Protein AF-A0A519KNU9-F1 (afdb_monomer)

Secondary structure (DSSP, 8-state):
--------S---SSEE-TTS-EEE--S---------HHHHHHHHHHHHHHHHHHHHHHHHHHHHHHH--

Nearest PDB structures (foldseek):
  7d5s-assembly1_5D  TM=5.274E-01  e=5.998E+00  Saccharomyces cerevisiae S288C

Sequence (69 aa):
MTAQPEKRAFFFDTEFDSVGDVIQATAWRPTKRAWTQAEVEALVAQAALEARETALAEVASIQAMALSS

Solvent-accessible surface area (backbone atoms only — not comparable to full-atom values): 4502 Å² total; per-residue (Å²): 136,85,82,75,83,72,86,70,92,76,85,66,67,57,39,61,50,98,89,64,50,79,77,38,73,51,86,78,69,77,80,73,82,73,74,49,70,68,56,51,52,51,52,52,54,49,51,55,51,53,53,50,52,50,54,51,51,52,52,53,50,54,51,51,56,64,74,73,108

Radius of gyration: 26.98 Å; Cα contacts (8 Å, |Δi|>4): 20; chains: 1; bounding box: 42×30×79 Å

Foldseek 3Di:
DPDDPDPDPDDDQWDADPVGHTPHHHPDDPPPPDDDPVNVVVVVVVVVVVVVVVVVVVVVVVVVVVVVD

Mean predicted aligned error: 12.71 Å

pLDDT: mean 85.57, std 14.58, range [35.28, 98.44]

Structure (mmCIF, N/CA/C/O backbone):
data_AF-A0A519KNU9-F1
#
_entry.id   AF-A0A519KNU9-F1
#
loop_
_atom_site.group_PDB
_atom_site.id
_atom_site.type_symbol
_atom_site.label_atom_id
_atom_site.label_alt_id
_atom_site.label_comp_id
_atom_site.label_asym_id
_atom_site.label_entity_id
_atom_site.label_seq_id
_atom_site.pdbx_PDB_ins_code
_atom_site.Cartn_x
_atom_site.Cartn_y
_atom_site.Cartn_z
_atom_site.occupancy
_atom_site.B_iso_or_equiv
_atom_site.auth_seq_id
_atom_site.auth_comp_id
_atom_site.auth_asym_id
_atom_site.auth_atom_id
_atom_site.pdbx_PDB_model_num
ATOM 1 N N . MET A 1 1 ? 10.497 12.082 -54.293 1.00 35.28 1 MET A N 1
ATOM 2 C CA . MET A 1 1 ? 10.202 13.064 -53.230 1.00 35.28 1 MET A CA 1
ATOM 3 C C . MET A 1 1 ? 10.881 12.619 -51.950 1.00 35.28 1 MET A C 1
ATOM 5 O O . MET A 1 1 ? 10.478 11.616 -51.383 1.00 35.28 1 MET A O 1
ATOM 9 N N . THR A 1 2 ? 11.928 13.315 -51.521 1.00 41.38 2 THR 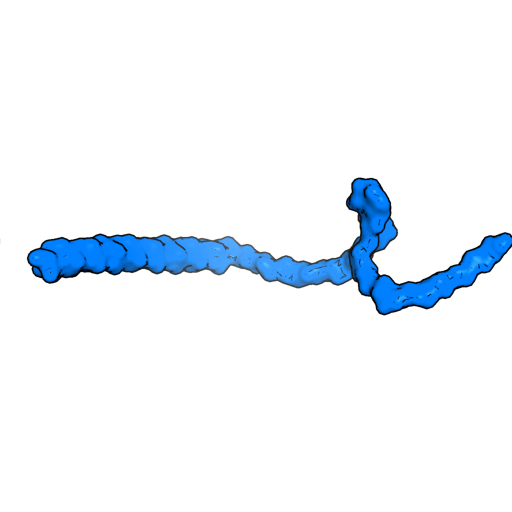A N 1
ATOM 10 C CA . THR A 1 2 ? 12.501 13.163 -50.178 1.00 41.38 2 THR A CA 1
ATOM 11 C C . THR A 1 2 ? 11.641 13.971 -49.209 1.00 41.38 2 THR A C 1
ATOM 13 O O . THR A 1 2 ? 11.605 15.197 -49.317 1.00 41.38 2 THR A O 1
ATOM 16 N N . ALA A 1 3 ? 10.900 13.297 -48.327 1.00 53.81 3 ALA A N 1
ATOM 17 C CA . ALA A 1 3 ? 10.105 13.954 -47.294 1.00 53.81 3 ALA A CA 1
ATOM 18 C C . ALA A 1 3 ? 11.044 14.709 -46.340 1.00 53.81 3 ALA A C 1
ATOM 20 O O . ALA A 1 3 ? 11.973 14.123 -45.783 1.00 53.81 3 ALA A O 1
ATOM 21 N N . GLN A 1 4 ? 10.846 16.021 -46.208 1.00 53.53 4 GLN A N 1
ATOM 22 C CA . GLN A 1 4 ? 11.554 16.816 -45.208 1.00 53.53 4 GLN A CA 1
ATOM 23 C C . GLN A 1 4 ? 11.059 16.412 -43.814 1.00 53.53 4 GLN A C 1
ATOM 25 O O . GLN A 1 4 ? 9.852 16.248 -43.642 1.00 53.53 4 GLN A O 1
ATOM 30 N N . PRO A 1 5 ? 11.950 16.269 -42.817 1.00 58.78 5 PRO A N 1
ATOM 31 C CA . PRO A 1 5 ? 11.526 15.984 -41.459 1.00 58.78 5 PRO A CA 1
ATOM 32 C C . PRO A 1 5 ? 10.777 17.202 -40.923 1.00 58.78 5 PRO A C 1
ATOM 34 O O . PRO A 1 5 ? 11.324 18.299 -40.786 1.00 58.78 5 PRO A O 1
ATOM 37 N N . GLU A 1 6 ? 9.495 17.001 -40.669 1.00 65.62 6 GLU A N 1
ATOM 38 C CA . GLU A 1 6 ? 8.606 17.996 -40.093 1.00 65.62 6 GLU A CA 1
ATOM 39 C C . GLU A 1 6 ? 9.167 18.369 -38.718 1.00 65.62 6 GLU A C 1
ATOM 41 O O . GLU A 1 6 ? 9.461 17.493 -37.901 1.00 65.62 6 GLU A O 1
ATOM 46 N N . LYS A 1 7 ? 9.395 19.664 -38.462 1.00 64.56 7 LYS A N 1
ATOM 47 C CA . LYS A 1 7 ? 9.881 20.135 -37.158 1.00 64.56 7 LYS A CA 1
ATOM 48 C C . LYS A 1 7 ? 8.818 19.831 -36.105 1.00 64.56 7 LYS A C 1
ATOM 50 O O . LYS A 1 7 ? 7.882 20.601 -35.910 1.00 64.56 7 LYS A O 1
ATOM 55 N N . ARG A 1 8 ? 8.960 18.684 -35.448 1.00 69.00 8 ARG A N 1
ATOM 56 C CA . ARG A 1 8 ? 8.014 18.189 -34.455 1.00 69.00 8 ARG A CA 1
ATOM 57 C C . ARG A 1 8 ? 8.145 19.018 -33.176 1.00 69.00 8 ARG A C 1
ATOM 59 O O . ARG A 1 8 ? 9.211 19.058 -32.570 1.00 69.00 8 ARG A O 1
ATOM 66 N N . ALA A 1 9 ? 7.066 19.696 -32.785 1.00 75.75 9 ALA A N 1
ATOM 67 C CA . ALA A 1 9 ? 7.046 20.575 -31.610 1.00 75.75 9 ALA A CA 1
ATOM 68 C C . ALA A 1 9 ? 7.110 19.807 -30.276 1.00 75.75 9 ALA A C 1
ATOM 70 O O . ALA A 1 9 ? 7.593 20.3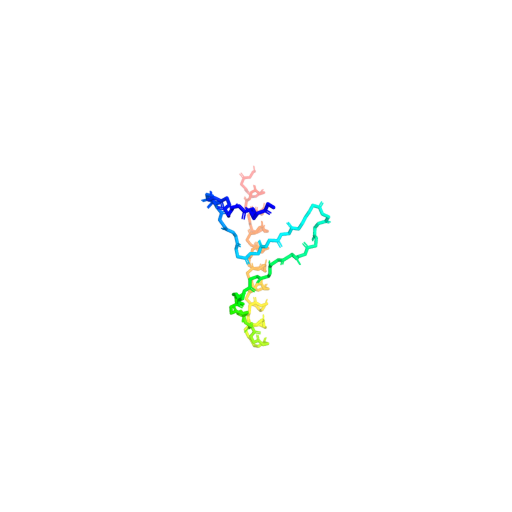42 -29.283 1.00 75.75 9 ALA A O 1
ATOM 71 N N . PHE A 1 10 ? 6.653 18.552 -30.266 1.00 72.62 10 PHE A N 1
ATOM 72 C CA . PHE A 1 10 ? 6.653 17.678 -29.094 1.00 72.62 10 PHE A CA 1
ATOM 73 C C . PHE A 1 10 ? 7.134 16.284 -29.489 1.00 72.62 10 PHE A C 1
ATOM 75 O O . PHE A 1 10 ? 6.598 15.686 -30.425 1.00 72.62 10 PHE A O 1
ATOM 82 N N . PHE A 1 11 ? 8.123 15.762 -28.770 1.00 78.38 11 PHE A N 1
ATOM 83 C CA . PHE A 1 11 ? 8.572 14.380 -28.905 1.00 78.38 11 PHE A CA 1
ATOM 84 C C . PHE A 1 11 ? 8.250 13.621 -27.618 1.00 78.38 11 PHE A C 1
ATOM 86 O O . PHE A 1 11 ? 8.267 14.203 -26.532 1.00 78.38 11 PHE A O 1
ATOM 93 N N . PHE A 1 12 ? 7.943 12.336 -27.754 1.00 82.62 12 PHE A N 1
ATOM 94 C CA . PHE A 1 12 ? 7.712 11.440 -26.628 1.00 82.62 12 PHE A CA 1
ATOM 95 C C . PHE A 1 12 ? 8.728 10.305 -26.696 1.00 82.62 12 PHE A C 1
ATOM 97 O O . PHE A 1 12 ? 9.061 9.829 -27.779 1.00 82.62 12 PHE A O 1
ATOM 104 N N . ASP A 1 13 ? 9.209 9.847 -25.542 1.00 85.75 13 ASP A N 1
ATOM 105 C CA . ASP A 1 13 ? 10.177 8.746 -25.508 1.00 85.75 13 ASP A CA 1
ATOM 106 C C . ASP A 1 13 ? 9.559 7.410 -25.947 1.00 85.75 13 ASP A C 1
ATOM 108 O O . ASP A 1 13 ? 10.275 6.515 -26.391 1.00 85.75 13 ASP A O 1
ATOM 112 N N . THR A 1 14 ? 8.236 7.263 -25.803 1.00 89.00 14 THR A N 1
ATOM 113 C CA . THR A 1 14 ? 7.467 6.122 -26.318 1.00 89.00 14 THR A CA 1
ATOM 114 C C . THR A 1 14 ? 6.381 6.619 -27.261 1.00 89.00 14 THR A C 1
ATOM 116 O O . THR A 1 14 ? 5.619 7.514 -26.898 1.00 89.00 14 THR A O 1
ATOM 119 N N . GLU A 1 15 ? 6.295 6.029 -28.448 1.00 90.00 15 GLU A N 1
ATOM 120 C CA . GLU A 1 15 ? 5.318 6.378 -29.476 1.00 90.00 15 GLU A CA 1
ATOM 121 C C . GLU A 1 15 ? 4.518 5.145 -29.900 1.00 90.00 15 GLU A C 1
ATOM 123 O O . GLU A 1 15 ? 5.061 4.040 -30.002 1.00 90.00 15 GLU A O 1
ATOM 128 N N . PHE A 1 16 ? 3.230 5.365 -30.156 1.00 91.50 16 PHE A N 1
ATOM 129 C CA . PHE A 1 16 ? 2.268 4.349 -30.568 1.00 91.50 16 PHE A CA 1
ATOM 130 C C . PHE A 1 16 ? 1.663 4.733 -31.917 1.00 91.50 16 PHE A C 1
ATOM 132 O O . PHE A 1 16 ? 1.522 5.923 -32.213 1.00 91.50 16 PHE A O 1
ATOM 139 N N . ASP A 1 17 ? 1.299 3.744 -32.724 1.00 90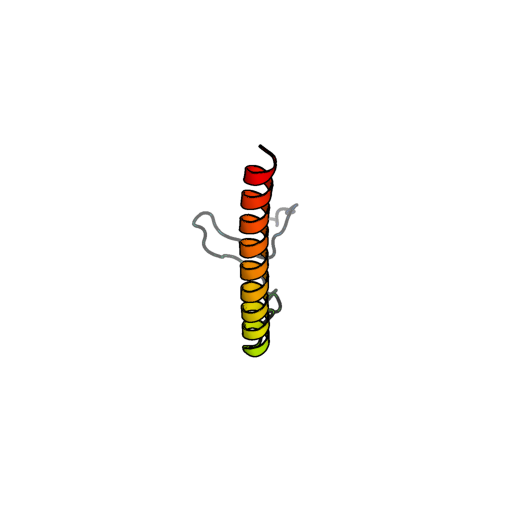.06 17 ASP A N 1
ATOM 140 C CA . ASP A 1 17 ? 0.531 3.979 -33.942 1.00 90.06 17 ASP A CA 1
ATOM 141 C C . ASP A 1 17 ? -0.977 4.142 -33.665 1.00 90.06 17 ASP A C 1
ATOM 143 O O . ASP A 1 17 ? -1.445 4.124 -32.525 1.00 90.06 17 ASP A O 1
ATOM 147 N N . SER A 1 18 ? -1.763 4.318 -34.730 1.00 89.19 18 SER A N 1
ATOM 148 C CA . SER A 1 18 ? -3.220 4.482 -34.643 1.00 89.19 18 SER A CA 1
ATOM 149 C C . SER A 1 18 ? -3.977 3.231 -34.181 1.00 89.19 18 SER A C 1
ATOM 151 O O . SER A 1 18 ? -5.170 3.322 -33.901 1.00 89.19 18 SER A O 1
ATOM 153 N N . VAL A 1 19 ? -3.322 2.070 -34.153 1.00 92.00 19 VAL A N 1
ATOM 154 C CA . VAL A 1 19 ? -3.877 0.788 -33.694 1.00 92.00 19 VAL A CA 1
ATOM 155 C C . VAL A 1 19 ? -3.483 0.525 -32.233 1.00 92.00 19 VAL A C 1
ATOM 157 O O . VAL A 1 19 ? -4.127 -0.271 -31.551 1.00 92.00 19 VAL A O 1
ATOM 160 N N . GLY A 1 20 ? -2.501 1.273 -31.723 1.00 87.19 20 GLY A N 1
ATOM 161 C CA . GLY A 1 20 ? -1.981 1.164 -30.366 1.00 87.19 20 GLY A CA 1
ATOM 162 C C . GLY A 1 20 ? -0.719 0.308 -30.270 1.00 87.19 20 GLY A C 1
ATOM 163 O O . GLY A 1 20 ? -0.303 -0.008 -29.155 1.00 87.19 20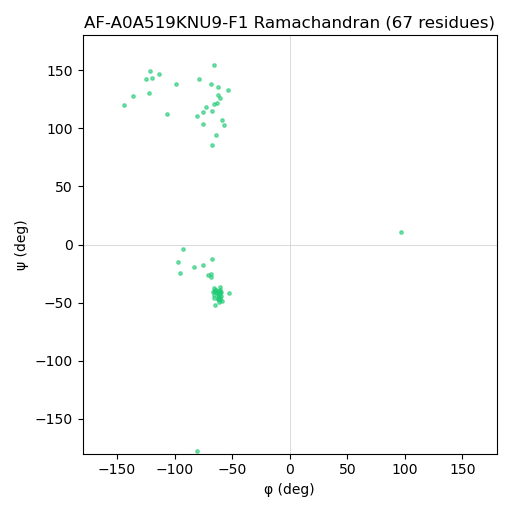 GLY A O 1
ATOM 164 N N . ASP A 1 21 ? -0.098 -0.053 -31.395 1.00 93.44 21 ASP A N 1
ATOM 165 C CA . ASP A 1 21 ? 1.169 -0.778 -31.405 1.00 93.44 21 ASP A CA 1
ATOM 166 C C . ASP A 1 21 ? 2.338 0.176 -31.141 1.00 93.44 21 ASP A C 1
ATOM 168 O O . ASP A 1 21 ? 2.356 1.325 -31.588 1.00 93.44 21 ASP A O 1
ATOM 172 N N . VAL A 1 22 ? 3.341 -0.298 -30.398 1.00 90.00 22 VAL A N 1
ATOM 173 C CA . VAL A 1 22 ? 4.532 0.496 -30.064 1.00 90.00 22 VAL A CA 1
ATOM 174 C C . VAL A 1 22 ? 5.440 0.596 -31.288 1.00 90.00 22 VAL A C 1
ATOM 176 O O . VAL A 1 22 ? 6.048 -0.392 -31.697 1.00 90.00 22 VAL A O 1
ATOM 179 N N . ILE A 1 23 ? 5.597 1.806 -31.821 1.00 91.38 23 ILE A N 1
ATOM 180 C CA . ILE A 1 23 ? 6.494 2.097 -32.953 1.00 91.38 23 ILE A CA 1
ATOM 181 C C . ILE A 1 23 ? 7.864 2.606 -32.499 1.00 91.38 23 ILE A C 1
ATOM 183 O O . ILE A 1 23 ? 8.859 2.433 -33.200 1.00 91.38 23 ILE A O 1
ATOM 187 N N . GLN A 1 24 ? 7.938 3.188 -31.301 1.00 88.25 24 GLN A N 1
ATOM 188 C CA . GLN A 1 24 ? 9.189 3.595 -30.672 1.00 88.25 24 GLN A CA 1
ATOM 189 C C . GLN A 1 24 ? 9.070 3.369 -29.170 1.00 88.25 24 GLN A C 1
ATOM 191 O O . GLN A 1 24 ? 8.188 3.931 -28.532 1.00 88.25 24 GLN A O 1
ATOM 196 N N . ALA A 1 25 ? 9.935 2.536 -28.596 1.00 87.25 25 ALA A N 1
ATOM 197 C CA . ALA A 1 25 ? 9.932 2.253 -27.164 1.00 87.25 25 ALA A CA 1
ATOM 198 C C . ALA A 1 25 ? 10.994 3.086 -26.444 1.00 87.25 25 ALA A C 1
ATOM 200 O O . ALA A 1 25 ? 12.137 3.158 -26.900 1.00 87.25 25 ALA A O 1
ATOM 201 N N . THR A 1 26 ? 10.654 3.632 -25.272 1.00 88.19 26 THR A N 1
ATOM 202 C CA . THR A 1 26 ? 11.652 4.312 -24.442 1.00 88.19 26 THR A CA 1
ATOM 203 C C . THR A 1 26 ? 12.760 3.350 -24.002 1.00 88.19 26 THR A C 1
ATOM 205 O O . THR A 1 26 ? 12.512 2.217 -23.560 1.00 88.19 26 THR A O 1
ATOM 208 N N . ALA A 1 27 ? 14.006 3.818 -24.102 1.00 84.00 27 ALA A N 1
ATOM 209 C CA . ALA A 1 27 ? 15.169 3.149 -23.524 1.00 84.00 27 ALA A CA 1
ATOM 210 C C . ALA A 1 27 ? 15.232 3.332 -21.999 1.00 84.00 27 ALA A C 1
ATOM 212 O O . ALA A 1 27 ? 15.920 2.577 -21.309 1.00 84.00 27 ALA A O 1
ATOM 213 N N . TRP A 1 28 ? 14.499 4.311 -21.460 1.00 80.94 28 TRP A N 1
ATOM 214 C CA . TRP A 1 28 ? 14.410 4.522 -20.028 1.00 80.94 28 TRP A CA 1
ATOM 215 C C . TRP A 1 28 ? 13.694 3.336 -19.382 1.00 80.94 28 TRP A C 1
ATOM 217 O O . TRP A 1 28 ? 12.559 2.980 -19.706 1.00 80.94 28 TRP A O 1
ATOM 227 N N . ARG A 1 29 ? 14.391 2.687 -18.456 1.00 74.69 29 ARG A N 1
ATOM 228 C CA . ARG A 1 29 ? 13.807 1.701 -17.559 1.00 74.69 29 ARG A CA 1
ATOM 229 C C . ARG A 1 29 ? 13.736 2.380 -16.200 1.00 74.69 29 ARG A C 1
ATOM 231 O O . ARG A 1 29 ? 14.802 2.643 -15.640 1.00 74.69 29 ARG A O 1
ATOM 238 N N . PRO A 1 30 ? 12.537 2.688 -15.671 1.00 73.69 30 PRO A N 1
ATOM 239 C CA . PRO A 1 30 ? 12.452 3.138 -14.295 1.00 73.69 30 PRO A CA 1
ATOM 240 C C . PRO A 1 30 ? 13.157 2.096 -13.441 1.00 73.69 30 PRO A C 1
ATOM 242 O O . PRO A 1 30 ? 12.941 0.894 -13.630 1.00 73.69 30 PRO A O 1
ATOM 245 N N . THR A 1 31 ? 14.020 2.546 -12.533 1.00 74.88 31 THR A N 1
ATOM 246 C CA . THR A 1 31 ? 14.604 1.666 -11.530 1.00 74.88 31 THR A CA 1
ATOM 247 C C . THR A 1 31 ? 13.424 1.063 -10.797 1.00 74.88 31 THR A C 1
ATOM 249 O O . THR A 1 31 ? 12.749 1.754 -10.032 1.00 74.88 31 THR A O 1
ATOM 252 N N . LYS A 1 32 ? 13.093 -0.194 -11.105 1.00 65.19 32 LYS A N 1
ATOM 253 C CA . LYS A 1 32 ? 12.036 -0.901 -10.401 1.00 65.19 32 LYS A CA 1
ATOM 254 C C . LYS A 1 32 ? 12.507 -0.884 -8.962 1.00 65.19 32 LYS A C 1
ATOM 256 O O . LYS A 1 32 ? 13.516 -1.513 -8.649 1.00 65.19 32 LYS A O 1
ATOM 261 N N . ARG A 1 33 ? 11.863 -0.072 -8.125 1.00 67.56 33 ARG A N 1
ATOM 262 C CA . ARG A 1 33 ? 12.125 -0.059 -6.695 1.00 67.56 33 ARG A CA 1
ATOM 263 C C . ARG A 1 33 ? 11.613 -1.409 -6.216 1.00 67.56 33 ARG A C 1
ATOM 265 O O . ARG A 1 33 ? 10.429 -1.585 -5.964 1.00 67.56 33 ARG A O 1
ATOM 272 N N . ALA A 1 34 ? 12.479 -2.408 -6.324 1.00 77.12 34 ALA A N 1
ATOM 273 C CA . ALA A 1 34 ? 12.164 -3.774 -5.992 1.00 77.12 34 ALA A CA 1
ATOM 274 C C . ALA A 1 34 ? 12.154 -3.817 -4.474 1.00 77.12 34 ALA A C 1
ATOM 276 O O . ALA A 1 34 ? 13.210 -3.748 -3.852 1.00 77.12 34 ALA A O 1
ATOM 277 N N . TRP A 1 35 ? 10.956 -3.843 -3.896 1.00 82.94 35 TRP A N 1
ATOM 278 C CA . TRP A 1 35 ? 10.823 -4.118 -2.479 1.00 82.94 35 TRP A CA 1
ATOM 279 C C . TRP 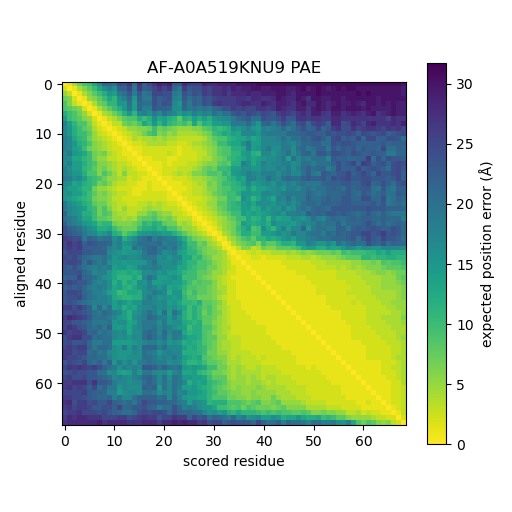A 1 35 ? 11.360 -5.516 -2.217 1.00 82.94 35 TRP A C 1
ATOM 281 O O . TRP A 1 35 ? 11.002 -6.483 -2.896 1.00 82.94 35 TRP A O 1
ATOM 291 N N . THR A 1 36 ? 12.250 -5.606 -1.245 1.00 89.94 36 THR A N 1
ATOM 292 C CA . THR A 1 36 ? 12.659 -6.883 -0.686 1.00 89.94 36 THR A CA 1
ATOM 293 C C . THR A 1 36 ? 11.470 -7.518 0.029 1.00 89.94 36 THR A C 1
ATOM 295 O O . THR A 1 36 ? 10.572 -6.828 0.514 1.00 89.94 36 THR A O 1
ATOM 298 N N . GLN A 1 37 ? 11.474 -8.846 0.132 1.00 90.88 37 GLN A N 1
ATOM 299 C CA . GLN A 1 37 ? 10.452 -9.580 0.879 1.00 90.88 37 GLN A CA 1
ATOM 300 C C . GLN A 1 37 ? 10.296 -9.035 2.313 1.00 90.88 37 GLN A C 1
ATOM 302 O O . GLN A 1 37 ? 9.179 -8.818 2.771 1.00 90.88 37 GLN A O 1
ATOM 307 N N . ALA A 1 38 ? 11.413 -8.718 2.974 1.00 94.62 38 ALA A N 1
ATOM 308 C CA . ALA A 1 38 ? 11.425 -8.160 4.324 1.00 94.62 38 ALA A CA 1
ATOM 309 C C . ALA A 1 38 ? 10.771 -6.768 4.413 1.00 94.62 38 ALA A C 1
ATOM 311 O O . ALA A 1 38 ? 10.056 -6.485 5.370 1.00 94.62 38 ALA A O 1
ATOM 312 N N . GLU A 1 39 ? 10.980 -5.897 3.420 1.00 93.69 39 GLU A N 1
ATOM 313 C CA . GLU A 1 39 ? 10.313 -4.588 3.376 1.00 93.69 39 GLU A CA 1
ATOM 314 C C . GLU A 1 39 ? 8.803 -4.735 3.188 1.00 93.69 39 GLU A C 1
ATOM 316 O O . GLU A 1 39 ? 8.034 -4.022 3.829 1.00 93.69 39 GLU A O 1
ATOM 321 N N . VAL A 1 40 ? 8.370 -5.670 2.338 1.00 95.25 40 VAL A N 1
ATOM 322 C CA . VAL A 1 40 ? 6.941 -5.951 2.148 1.00 95.25 40 VAL A CA 1
ATOM 323 C C . VAL A 1 40 ? 6.323 -6.456 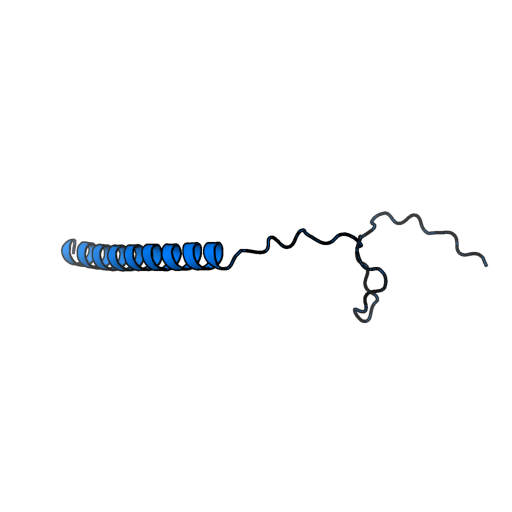3.450 1.00 95.25 40 VAL A C 1
ATOM 325 O O . VAL A 1 40 ? 5.285 -5.951 3.867 1.00 95.25 40 VAL A O 1
ATOM 328 N N . GLU A 1 41 ? 6.970 -7.404 4.123 1.00 97.62 41 GLU A N 1
ATOM 329 C CA . GLU A 1 41 ? 6.501 -7.945 5.402 1.00 97.62 41 GLU A CA 1
ATOM 330 C C . GLU A 1 41 ? 6.415 -6.867 6.488 1.00 97.62 41 GLU A C 1
ATOM 332 O O . GLU A 1 41 ? 5.415 -6.800 7.204 1.00 97.62 41 GLU A O 1
ATOM 337 N N . ALA A 1 42 ? 7.409 -5.977 6.568 1.00 97.50 42 ALA A N 1
ATOM 338 C CA . ALA A 1 42 ? 7.398 -4.853 7.500 1.00 97.50 42 ALA A CA 1
ATOM 339 C C . ALA A 1 42 ? 6.222 -3.898 7.237 1.00 97.50 42 ALA A C 1
ATOM 341 O O . ALA A 1 42 ? 5.512 -3.524 8.171 1.00 97.50 42 ALA A O 1
ATOM 342 N N . LEU A 1 43 ? 5.975 -3.547 5.971 1.00 96.56 43 LEU A N 1
ATOM 343 C CA . LEU A 1 43 ? 4.860 -2.677 5.586 1.00 96.56 43 LEU A CA 1
ATOM 344 C C . LEU A 1 43 ? 3.500 -3.323 5.869 1.00 96.56 43 LEU A C 1
ATOM 346 O O . LEU A 1 43 ? 2.585 -2.651 6.338 1.00 96.56 43 LEU A O 1
ATOM 350 N N . VAL A 1 44 ? 3.361 -4.628 5.626 1.00 98.00 44 VAL A N 1
ATOM 351 C CA . VAL A 1 44 ? 2.125 -5.368 5.924 1.00 98.00 44 VAL A CA 1
ATOM 352 C C . VAL A 1 44 ? 1.872 -5.425 7.431 1.00 98.00 44 VAL A C 1
ATOM 354 O O . VAL A 1 44 ? 0.745 -5.194 7.870 1.00 98.00 44 VAL A O 1
ATOM 357 N N . ALA A 1 45 ? 2.906 -5.691 8.233 1.00 98.12 45 ALA A N 1
ATOM 358 C CA . ALA A 1 45 ? 2.791 -5.697 9.688 1.00 98.12 45 ALA A CA 1
ATOM 359 C C . ALA A 1 45 ? 2.396 -4.316 10.234 1.00 98.12 45 ALA A C 1
ATOM 361 O O . ALA A 1 45 ? 1.520 -4.223 11.096 1.00 98.12 45 ALA A O 1
ATOM 362 N N . GLN A 1 46 ? 2.993 -3.249 9.694 1.00 98.06 46 GLN A N 1
ATOM 363 C CA . GLN A 1 46 ? 2.639 -1.876 10.043 1.00 98.06 46 GLN A CA 1
ATOM 364 C C . GLN A 1 46 ? 1.178 -1.566 9.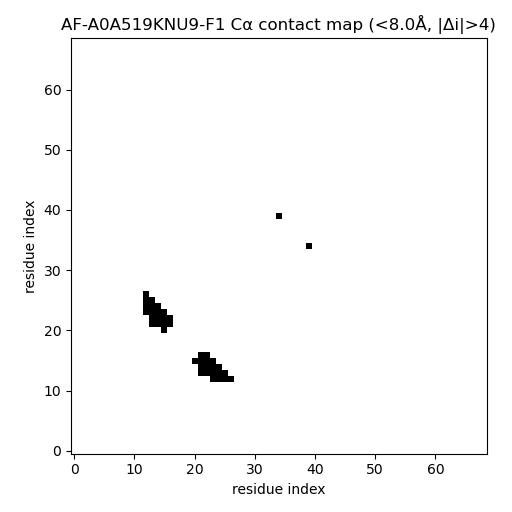691 1.00 98.06 46 GLN A C 1
ATOM 366 O O . GLN A 1 46 ? 0.424 -1.115 10.550 1.00 98.06 46 GLN A O 1
ATOM 371 N N . ALA A 1 47 ? 0.745 -1.877 8.467 1.00 97.69 47 ALA A N 1
ATOM 372 C CA . ALA A 1 47 ? -0.626 -1.625 8.031 1.00 97.69 47 ALA A CA 1
ATOM 373 C C . ALA A 1 47 ? -1.661 -2.376 8.888 1.00 97.69 47 ALA A C 1
ATOM 375 O O . ALA A 1 47 ? -2.728 -1.844 9.192 1.00 97.69 47 ALA A O 1
ATOM 376 N N . ALA A 1 48 ? -1.350 -3.602 9.321 1.00 98.12 48 ALA A N 1
ATOM 377 C CA . ALA A 1 48 ? -2.227 -4.371 10.200 1.00 98.12 48 ALA A CA 1
ATOM 378 C C . ALA A 1 48 ? -2.384 -3.727 11.592 1.00 98.12 48 ALA A C 1
ATOM 380 O O . ALA A 1 48 ? -3.480 -3.744 12.158 1.00 98.12 48 ALA A O 1
ATOM 381 N N . LEU A 1 49 ? -1.307 -3.149 12.136 1.00 98.44 49 LEU A N 1
ATOM 382 C CA . LEU A 1 49 ? -1.345 -2.402 13.394 1.00 98.44 49 LEU A CA 1
ATOM 383 C C . LEU A 1 49 ? -2.210 -1.141 13.253 1.00 98.44 49 LEU A C 1
ATOM 385 O O . LEU A 1 49 ? -3.149 -0.961 14.026 1.00 98.44 49 LEU A O 1
ATOM 389 N N . GLU A 1 50 ? -1.941 -0.323 12.234 1.00 98.31 50 GLU A N 1
ATOM 390 C CA . GLU A 1 50 ? -2.666 0.928 11.974 1.00 98.31 50 GLU A CA 1
ATOM 391 C C . GLU A 1 50 ? -4.166 0.682 11.756 1.00 98.31 50 GLU A C 1
ATOM 393 O O . GLU A 1 50 ? -5.012 1.401 12.294 1.00 98.31 50 GLU A O 1
ATOM 398 N N . ALA A 1 51 ? -4.521 -0.382 11.028 1.00 97.88 51 ALA A N 1
ATOM 399 C CA . ALA A 1 51 ? -5.914 -0.758 10.808 1.00 97.88 51 ALA A CA 1
ATOM 400 C C . ALA A 1 51 ? -6.623 -1.121 12.121 1.00 97.88 51 ALA A C 1
ATOM 402 O O . ALA A 1 51 ? -7.769 -0.729 12.347 1.00 97.88 51 ALA A O 1
ATOM 403 N N . ARG A 1 52 ? -5.938 -1.842 13.017 1.00 97.81 52 ARG A N 1
ATOM 404 C CA . ARG A 1 52 ? -6.483 -2.191 14.333 1.00 97.81 52 ARG A CA 1
ATOM 405 C C . ARG A 1 52 ? -6.685 -0.954 15.203 1.00 97.81 52 ARG A C 1
ATOM 407 O O . 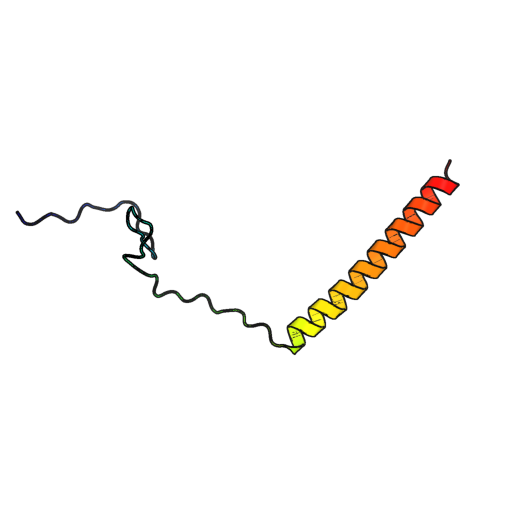ARG A 1 52 ? -7.725 -0.837 15.847 1.00 97.81 52 ARG A O 1
ATOM 414 N N . GLU A 1 53 ? -5.702 -0.062 15.250 1.00 98.31 53 GLU A N 1
ATOM 415 C CA . GLU A 1 53 ? -5.791 1.182 16.020 1.00 98.31 53 GLU A CA 1
ATOM 416 C C . GLU A 1 53 ? -6.937 2.062 15.518 1.00 98.31 53 GLU A C 1
ATOM 418 O O . GLU A 1 53 ? -7.740 2.539 16.320 1.00 98.31 53 GLU A O 1
ATOM 423 N N . THR A 1 54 ? -7.079 2.181 14.197 1.00 98.00 54 THR A N 1
ATOM 424 C CA . THR A 1 54 ? -8.189 2.903 13.558 1.00 98.00 54 THR A CA 1
ATOM 425 C C . THR A 1 54 ? -9.539 2.303 13.956 1.00 98.00 54 THR A C 1
ATOM 427 O O . THR A 1 54 ? -10.410 3.023 14.438 1.00 98.00 54 THR A O 1
ATOM 430 N N . ALA A 1 55 ? -9.698 0.979 13.864 1.00 97.44 55 ALA A N 1
ATOM 431 C CA . ALA A 1 55 ? -10.942 0.309 14.246 1.00 97.44 55 ALA A CA 1
ATOM 432 C C . ALA A 1 55 ? -11.304 0.527 15.729 1.00 97.44 55 ALA A C 1
ATOM 434 O O . ALA A 1 55 ? -12.468 0.732 16.073 1.00 97.44 55 ALA A O 1
ATOM 435 N N . LEU A 1 56 ? -10.313 0.510 16.627 1.00 98.19 56 LEU A N 1
ATOM 436 C CA . LEU A 1 56 ? -10.535 0.797 18.047 1.00 98.19 56 LEU A CA 1
ATOM 437 C C . LEU A 1 56 ? -10.943 2.256 18.281 1.00 98.19 56 LEU A C 1
ATOM 439 O O . LEU A 1 56 ? -11.839 2.514 19.088 1.00 98.19 56 LEU A O 1
ATOM 443 N N . ALA A 1 57 ? -10.320 3.199 17.574 1.00 97.69 57 ALA A N 1
ATOM 444 C CA . ALA A 1 57 ? -10.663 4.615 17.653 1.00 97.69 57 ALA A CA 1
ATOM 445 C C . ALA A 1 57 ? -12.093 4.887 17.156 1.00 97.69 57 ALA A C 1
ATOM 447 O O . ALA A 1 57 ? -12.831 5.640 17.794 1.00 97.69 57 ALA A O 1
ATOM 448 N N . GLU A 1 58 ? -12.516 4.232 16.073 1.00 97.00 58 GLU A N 1
ATOM 449 C CA . GLU A 1 58 ? -13.888 4.314 15.560 1.00 97.00 58 GLU A CA 1
ATOM 450 C C . GLU A 1 58 ? -14.908 3.813 16.589 1.00 97.00 58 GLU A C 1
ATOM 452 O O . GLU A 1 58 ? -15.884 4.505 16.884 1.00 97.00 58 GLU A O 1
ATOM 457 N N . VAL A 1 59 ? -14.661 2.651 17.205 1.00 97.06 59 VAL A N 1
ATOM 458 C CA . VAL A 1 59 ? -15.539 2.110 18.258 1.00 97.06 59 VAL A CA 1
ATOM 459 C C . VAL A 1 59 ? -15.623 3.063 19.450 1.00 97.06 59 VAL A C 1
ATOM 461 O O . VAL A 1 59 ? -16.721 3.342 19.934 1.00 97.06 59 VAL A O 1
ATOM 464 N N . ALA A 1 60 ? -14.487 3.591 19.910 1.00 96.44 60 ALA A N 1
ATOM 465 C CA . ALA A 1 60 ? -14.453 4.549 21.011 1.00 96.44 60 ALA A CA 1
ATOM 466 C C . ALA A 1 60 ? -15.226 5.836 20.673 1.00 96.44 60 ALA A C 1
ATOM 468 O O . ALA A 1 60 ? -15.966 6.351 21.511 1.00 96.44 60 ALA A O 1
ATOM 469 N N . SER A 1 61 ? -15.111 6.324 19.435 1.00 95.38 61 SER A N 1
ATOM 470 C CA . SER A 1 61 ? -15.865 7.482 18.949 1.00 95.38 61 SER A CA 1
ATOM 471 C C . SER A 1 61 ? -17.375 7.228 18.967 1.00 95.38 61 SER A C 1
ATOM 473 O O . SER A 1 61 ? -18.125 8.047 19.501 1.00 95.38 61 SER A O 1
ATOM 475 N N . ILE A 1 62 ? -17.829 6.072 18.470 1.00 96.50 62 ILE A N 1
ATOM 476 C CA . ILE A 1 62 ? -19.249 5.685 18.486 1.00 96.50 62 ILE A CA 1
ATOM 477 C C . ILE A 1 62 ? -19.785 5.621 19.921 1.00 96.50 62 ILE A C 1
ATOM 479 O O . ILE A 1 62 ? -20.866 6.143 20.200 1.00 96.50 62 ILE A O 1
ATOM 483 N N . GLN A 1 63 ? -19.024 5.029 20.843 1.00 95.44 63 GLN A N 1
ATOM 484 C CA . GLN A 1 63 ? -19.404 4.963 22.256 1.00 95.44 63 GLN A CA 1
ATOM 485 C C . GLN A 1 63 ? -19.507 6.356 22.882 1.00 95.44 63 GLN A C 1
ATOM 487 O O . GLN A 1 63 ? -20.491 6.649 23.557 1.00 95.44 63 GLN A O 1
ATOM 492 N N . ALA A 1 64 ? -18.531 7.231 22.630 1.00 94.81 64 ALA A N 1
ATOM 493 C CA . ALA A 1 64 ? -18.543 8.598 23.141 1.00 94.81 64 ALA A CA 1
ATOM 494 C C . ALA A 1 64 ? -19.753 9.395 22.628 1.00 94.81 64 ALA A C 1
ATOM 496 O O . ALA A 1 64 ? -20.387 10.106 23.408 1.00 94.81 64 ALA A O 1
ATOM 497 N N . MET A 1 65 ? -20.114 9.242 21.349 1.00 92.81 65 MET A N 1
ATOM 498 C CA . MET A 1 65 ? -21.318 9.863 20.786 1.00 92.81 65 MET A CA 1
ATOM 499 C C . MET A 1 65 ? -22.592 9.368 21.478 1.00 92.81 65 MET A C 1
ATOM 501 O O . MET A 1 65 ? -23.442 10.184 21.819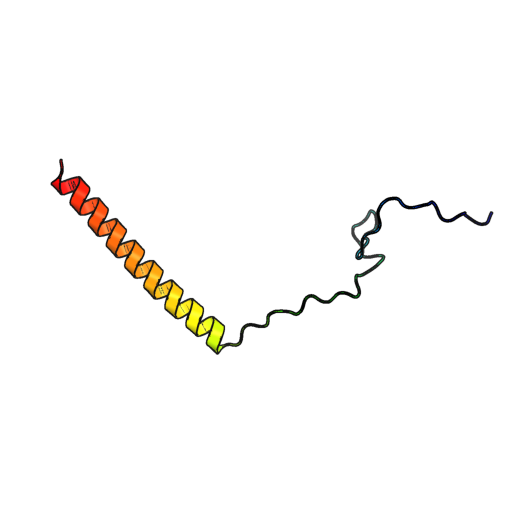 1.00 92.81 65 MET A O 1
ATOM 505 N N . ALA A 1 66 ? -22.700 8.063 21.742 1.00 91.50 66 ALA A N 1
ATOM 506 C CA . ALA A 1 66 ? -23.854 7.480 22.430 1.00 91.50 66 ALA A CA 1
ATOM 507 C C . ALA A 1 66 ? -23.965 7.883 23.913 1.00 91.50 66 ALA A C 1
ATOM 509 O O . ALA A 1 66 ? -25.059 7.906 24.461 1.00 91.50 66 ALA A O 1
ATOM 510 N N . LEU A 1 67 ? -22.843 8.179 24.577 1.00 92.62 67 LEU A N 1
ATOM 511 C CA . LEU A 1 67 ? -22.807 8.648 25.971 1.00 92.62 67 LEU A CA 1
ATOM 512 C C . LEU A 1 67 ? -23.056 10.157 26.108 1.00 92.62 67 LEU A C 1
ATOM 514 O O . LEU A 1 67 ? -23.360 10.628 27.200 1.00 92.62 67 LEU A O 1
ATOM 518 N N . SER A 1 68 ? -22.872 10.912 25.023 1.00 82.31 68 SER A N 1
ATOM 519 C CA . SER A 1 68 ? -23.039 12.372 24.995 1.00 82.31 68 SER A CA 1
ATOM 520 C C . SER A 1 68 ? -24.448 12.814 24.575 1.00 82.31 68 SER A C 1
ATOM 522 O O . SER A 1 68 ? -24.719 14.015 24.563 1.00 82.31 68 SER A O 1
ATOM 524 N N . SER A 1 69 ? -25.319 11.866 24.207 1.00 59.06 69 SER A N 1
ATOM 525 C CA . SER A 1 69 ? -26.753 12.056 23.934 1.00 59.06 69 SER A CA 1
ATOM 526 C C . SER A 1 69 ? -27.601 11.774 25.166 1.00 59.06 69 SER A C 1
ATOM 528 O O . SER A 1 69 ? -28.532 12.565 25.426 1.00 59.06 69 SER A O 1
#